Protein AF-X0V6B5-F1 (afdb_monomer)

Structure (mmCIF, N/CA/C/O backbone):
data_AF-X0V6B5-F1
#
_entry.id   AF-X0V6B5-F1
#
loop_
_atom_site.group_PDB
_atom_site.id
_atom_site.type_symbol
_atom_site.label_atom_id
_atom_site.label_alt_id
_atom_site.label_comp_id
_atom_site.label_asym_id
_atom_site.label_entity_id
_atom_site.label_seq_id
_atom_site.pdbx_PDB_ins_code
_atom_site.Cartn_x
_atom_site.Cartn_y
_atom_site.Cartn_z
_atom_site.occupancy
_atom_site.B_iso_or_equiv
_atom_site.auth_seq_id
_atom_site.auth_comp_id
_atom_site.auth_asym_id
_atom_site.auth_atom_id
_atom_site.pdbx_PDB_model_num
ATOM 1 N N . THR A 1 1 ? -3.829 15.634 4.286 1.00 77.94 1 THR A N 1
ATOM 2 C CA . THR A 1 1 ? -4.685 14.450 4.492 1.00 77.94 1 THR A CA 1
ATOM 3 C C . THR A 1 1 ? -4.878 13.786 3.155 1.00 77.94 1 THR A C 1
ATOM 5 O O . THR A 1 1 ? -5.209 14.503 2.221 1.00 77.94 1 THR A O 1
ATOM 8 N N . ASP A 1 2 ? -4.625 12.481 3.053 1.00 87.56 2 ASP A N 1
ATOM 9 C CA . ASP A 1 2 ? -4.976 11.693 1.858 1.00 87.56 2 ASP A CA 1
ATOM 10 C C . ASP A 1 2 ? -6.386 11.115 2.014 1.00 87.56 2 ASP A C 1
ATOM 12 O O . ASP A 1 2 ? -6.808 10.827 3.140 1.00 87.56 2 ASP A O 1
ATOM 16 N N . TYR A 1 3 ? -7.103 10.954 0.904 1.00 90.62 3 TYR A N 1
ATOM 17 C CA . TYR A 1 3 ? -8.475 10.449 0.887 1.00 90.62 3 TYR A CA 1
ATOM 18 C C . TYR A 1 3 ? -8.529 9.107 0.167 1.00 90.62 3 TYR A C 1
ATOM 20 O O . TYR A 1 3 ? -8.098 8.986 -0.978 1.00 90.62 3 TYR A O 1
ATOM 28 N N . LYS A 1 4 ? -9.112 8.097 0.816 1.00 89.88 4 LYS A N 1
ATOM 29 C CA . LYS A 1 4 ? -9.330 6.778 0.217 1.00 89.88 4 LYS A CA 1
ATOM 30 C C . LYS A 1 4 ? -10.757 6.302 0.418 1.00 89.88 4 LYS A C 1
ATOM 32 O O . LYS A 1 4 ? -11.405 6.614 1.412 1.00 89.88 4 LYS A O 1
ATOM 37 N N . THR A 1 5 ? -11.228 5.500 -0.529 1.00 90.62 5 THR A N 1
ATOM 38 C CA . THR A 1 5 ? -12.498 4.780 -0.408 1.00 90.62 5 THR A CA 1
ATOM 39 C C . THR A 1 5 ? -12.197 3.296 -0.319 1.00 90.62 5 THR A C 1
ATOM 41 O O . THR A 1 5 ? -11.652 2.728 -1.263 1.00 90.62 5 THR A O 1
ATOM 44 N N . TRP A 1 6 ? -12.531 2.665 0.806 1.00 91.12 6 TRP A N 1
ATOM 45 C CA . TRP A 1 6 ? -12.238 1.253 1.059 1.00 91.12 6 TRP A CA 1
ATOM 46 C C . TRP A 1 6 ? -13.504 0.452 1.349 1.00 91.12 6 TRP A C 1
ATOM 48 O O . TRP A 1 6 ? -14.481 0.956 1.900 1.00 91.12 6 TRP A O 1
ATOM 58 N N . GLY A 1 7 ? -13.480 -0.830 0.987 1.00 86.62 7 GLY A N 1
ATOM 59 C CA . GLY A 1 7 ? -14.492 -1.783 1.435 1.00 86.62 7 GLY A CA 1
ATOM 60 C C . GLY A 1 7 ? -14.322 -2.127 2.916 1.00 86.62 7 GLY A C 1
ATOM 61 O O . GLY A 1 7 ? -13.229 -2.006 3.477 1.00 86.62 7 GLY A O 1
ATOM 62 N N . SER A 1 8 ? -15.393 -2.630 3.534 1.00 85.81 8 SER A N 1
ATOM 63 C CA . SER A 1 8 ? -15.380 -3.037 4.952 1.00 85.81 8 SER A CA 1
ATOM 64 C C . SER A 1 8 ? -14.265 -4.044 5.280 1.00 85.81 8 SER A C 1
ATOM 66 O O . SER A 1 8 ? -13.654 -3.955 6.337 1.00 85.81 8 SER A O 1
ATOM 68 N N . TYR A 1 9 ? -13.927 -4.950 4.355 1.00 86.44 9 TYR A N 1
ATOM 69 C CA . TYR A 1 9 ? -12.831 -5.913 4.525 1.00 86.44 9 TYR A CA 1
ATOM 70 C C . TYR A 1 9 ? -11.450 -5.252 4.698 1.00 86.44 9 TYR A C 1
ATOM 72 O O . TYR A 1 9 ? -10.717 -5.594 5.625 1.00 86.44 9 TYR A O 1
ATOM 80 N N . ARG A 1 10 ? -11.096 -4.274 3.849 1.00 88.75 10 ARG A N 1
ATOM 81 C CA . ARG A 1 10 ? -9.813 -3.558 3.973 1.00 88.75 10 ARG A CA 1
ATOM 82 C C . ARG A 1 10 ? -9.783 -2.711 5.244 1.00 88.75 10 ARG A C 1
ATOM 84 O O . ARG A 1 10 ? -8.750 -2.659 5.897 1.00 88.75 10 ARG A O 1
ATOM 91 N N . MET A 1 11 ? -10.917 -2.120 5.629 1.00 89.94 11 MET A N 1
ATOM 92 C CA . MET A 1 11 ? -11.036 -1.362 6.881 1.00 89.94 11 MET A CA 1
ATOM 93 C C . MET A 1 11 ? -10.762 -2.201 8.126 1.00 89.94 11 MET A C 1
ATOM 95 O O . MET A 1 11 ? -10.048 -1.743 9.012 1.00 89.94 11 MET A O 1
ATOM 99 N N . VAL A 1 12 ? -11.299 -3.421 8.186 1.00 89.12 12 VAL A N 1
ATOM 100 C CA . VAL A 1 12 ? -11.045 -4.361 9.289 1.00 89.12 12 VAL A CA 1
ATOM 101 C C . VAL A 1 12 ? -9.553 -4.613 9.450 1.00 89.12 12 VAL A C 1
ATOM 103 O O . VAL A 1 12 ? -9.032 -4.468 10.549 1.00 89.12 12 VAL A O 1
ATOM 106 N N . ARG A 1 13 ? -8.851 -4.907 8.350 1.00 90.38 13 ARG A N 1
ATOM 107 C CA . ARG A 1 13 ? -7.398 -5.130 8.371 1.00 90.38 13 ARG A CA 1
ATOM 108 C C . ARG A 1 13 ? -6.622 -3.867 8.742 1.00 90.38 13 ARG A C 1
ATOM 110 O O . ARG A 1 13 ? -5.715 -3.921 9.559 1.00 90.38 13 ARG A O 1
ATOM 117 N N . ALA A 1 14 ? -7.010 -2.719 8.195 1.00 90.25 14 ALA A N 1
ATOM 118 C CA . ALA A 1 14 ? -6.374 -1.436 8.483 1.00 90.25 14 ALA A CA 1
ATOM 119 C C . ALA A 1 14 ? -6.501 -1.004 9.952 1.00 90.25 14 ALA A C 1
ATOM 121 O O . ALA A 1 14 ? -5.648 -0.280 10.455 1.00 90.25 14 ALA A O 1
ATOM 122 N N . LEU A 1 15 ? -7.565 -1.429 10.635 1.00 90.06 15 LEU A N 1
ATOM 123 C CA . LEU A 1 15 ? -7.800 -1.136 12.049 1.00 90.06 15 LEU A CA 1
ATOM 124 C C . LEU A 1 15 ? -7.442 -2.302 12.978 1.00 90.06 15 LEU A C 1
ATOM 126 O O . LEU A 1 15 ? -7.593 -2.157 14.186 1.00 90.06 15 LEU A O 1
ATOM 130 N N . GLY A 1 16 ? -7.002 -3.441 12.436 1.00 89.75 16 GLY A N 1
ATOM 131 C CA . GLY A 1 16 ? -6.726 -4.650 13.211 1.00 89.75 16 GLY A CA 1
ATOM 132 C C . GLY A 1 16 ? -7.958 -5.208 13.929 1.00 89.75 16 GLY A C 1
ATOM 133 O O . GLY A 1 16 ? -7.845 -5.738 15.028 1.00 89.75 16 GLY A O 1
ATOM 134 N N . ILE A 1 17 ? -9.156 -5.039 13.364 1.00 89.25 17 ILE A N 1
ATOM 135 C CA . ILE A 1 17 ? -10.386 -5.545 13.978 1.00 89.25 17 ILE A CA 1
ATOM 136 C C . ILE A 1 17 ? -10.405 -7.068 13.835 1.00 89.25 17 ILE A C 1
ATOM 138 O O . ILE A 1 17 ? -10.392 -7.606 12.729 1.00 89.25 17 ILE A O 1
ATOM 142 N N . VAL A 1 18 ? -10.478 -7.773 14.957 1.00 88.69 18 VAL A N 1
ATOM 143 C CA . VAL A 1 18 ? -10.607 -9.230 14.999 1.00 88.69 18 VAL A CA 1
ATOM 144 C C . VAL A 1 18 ? -11.845 -9.619 15.788 1.00 88.69 18 VAL A C 1
ATOM 146 O O . VAL A 1 18 ? -12.290 -8.911 16.693 1.00 88.69 18 VAL A O 1
ATOM 149 N N . LYS A 1 19 ? -12.434 -10.750 15.406 1.00 86.88 19 LYS A N 1
ATOM 150 C CA . LYS A 1 19 ? -13.579 -11.324 16.103 1.00 86.88 19 LYS A CA 1
ATOM 151 C C . LYS A 1 19 ? -13.065 -12.181 17.258 1.00 86.88 19 LYS A C 1
ATOM 153 O O . LYS A 1 19 ? -12.342 -13.143 17.011 1.00 86.88 19 LYS A O 1
ATOM 158 N N . ASP A 1 20 ? -13.450 -11.833 18.476 1.00 84.94 20 ASP A N 1
ATOM 159 C CA . ASP A 1 20 ? -13.133 -12.574 19.691 1.00 84.94 20 ASP A CA 1
ATOM 160 C C . ASP A 1 20 ? -14.352 -13.389 20.146 1.00 84.94 20 ASP A C 1
ATOM 162 O O . ASP A 1 20 ? -15.484 -12.908 20.128 1.00 84.94 20 ASP A O 1
ATOM 166 N N . GLY A 1 21 ? -14.139 -14.653 20.507 1.00 80.12 21 GLY A N 1
ATOM 167 C CA . GLY A 1 21 ? -15.205 -15.599 20.854 1.00 80.12 21 GLY A CA 1
ATOM 168 C C . GLY A 1 21 ? -15.866 -16.336 19.674 1.00 80.12 21 GLY A C 1
ATOM 169 O O . GLY A 1 21 ? -15.517 -16.187 18.500 1.00 80.12 21 GLY A O 1
ATOM 170 N N . LYS A 1 22 ? -16.839 -17.204 19.994 1.00 72.69 22 LYS A N 1
ATOM 171 C CA . LYS A 1 22 ? -17.559 -18.069 19.037 1.00 72.69 22 LYS A CA 1
ATOM 172 C C . LYS A 1 22 ? -19.067 -17.822 19.100 1.00 72.69 22 LYS A C 1
ATOM 174 O O . LYS A 1 22 ? -19.619 -17.551 20.157 1.00 72.69 22 LYS A O 1
ATOM 179 N N . GLY A 1 23 ? -19.752 -17.983 17.967 1.00 71.88 23 GLY A N 1
ATOM 180 C CA . GLY A 1 23 ? -21.215 -17.898 17.910 1.00 71.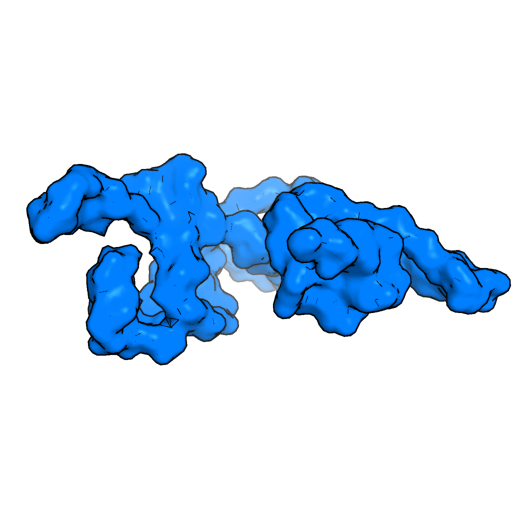88 23 GLY A CA 1
ATOM 181 C C . GLY A 1 23 ? -21.757 -16.465 17.951 1.00 71.88 23 GLY A C 1
ATOM 182 O O . GLY A 1 23 ? -21.175 -15.562 17.344 1.00 71.88 23 GLY A O 1
ATOM 183 N N . LYS A 1 24 ? -22.918 -16.293 18.597 1.00 70.12 24 LYS A N 1
ATOM 184 C CA . LYS A 1 24 ? -23.656 -15.019 18.676 1.00 70.12 24 LYS A CA 1
ATOM 185 C C . LYS A 1 24 ? -23.070 -14.036 19.696 1.00 70.12 24 LYS A C 1
ATOM 187 O O . LYS A 1 24 ? -23.293 -12.843 19.538 1.00 70.12 24 LYS A O 1
ATOM 192 N N . ASP A 1 25 ? -22.287 -14.525 20.654 1.00 74.75 25 ASP A N 1
ATOM 193 C CA . ASP A 1 25 ? -21.711 -13.721 21.746 1.00 74.75 25 ASP A CA 1
ATOM 194 C C . ASP A 1 25 ? -20.326 -13.154 21.410 1.00 74.75 25 ASP A C 1
ATOM 196 O O . ASP A 1 25 ? -19.657 -12.562 22.252 1.00 74.75 25 ASP A O 1
ATOM 200 N N . ALA A 1 26 ? -19.867 -13.363 20.178 1.00 80.19 26 ALA A N 1
ATOM 201 C CA . ALA A 1 26 ? -18.563 -12.903 19.750 1.00 80.19 26 ALA A CA 1
ATOM 202 C C . ALA A 1 26 ? -18.511 -11.373 19.639 1.00 80.19 26 ALA A C 1
ATOM 204 O O . ALA A 1 26 ? -19.383 -10.750 19.026 1.00 80.19 26 ALA A O 1
ATOM 205 N N . THR A 1 27 ? -17.455 -10.786 20.188 1.00 83.44 27 THR A N 1
ATOM 206 C CA . THR A 1 27 ? -17.204 -9.344 20.195 1.00 83.44 27 THR A CA 1
ATOM 207 C C . THR A 1 27 ? -16.134 -8.981 19.168 1.00 83.44 27 THR A C 1
ATOM 209 O O . THR A 1 27 ? -15.438 -9.841 18.626 1.00 83.44 27 THR A O 1
ATOM 212 N N . PHE A 1 28 ? -16.024 -7.693 18.846 1.00 85.62 28 PHE A N 1
ATOM 213 C CA . PHE A 1 28 ? -14.960 -7.179 17.988 1.00 85.62 28 PHE A CA 1
ATOM 214 C C . PHE A 1 28 ? -13.950 -6.436 18.851 1.00 85.62 28 PHE A C 1
ATOM 216 O O . PHE A 1 28 ? -14.305 -5.468 19.523 1.00 85.62 28 PHE A O 1
ATOM 223 N N . ILE A 1 29 ? -12.701 -6.888 18.818 1.00 86.94 29 ILE A N 1
ATOM 224 C CA . ILE A 1 29 ? -11.583 -6.256 19.518 1.00 86.94 29 ILE A CA 1
ATOM 225 C C . ILE A 1 29 ? -10.559 -5.756 18.501 1.00 86.94 29 ILE A C 1
ATOM 227 O O . ILE A 1 29 ? -10.512 -6.228 17.365 1.00 86.94 29 ILE A O 1
ATOM 231 N N . ILE A 1 30 ? -9.736 -4.793 18.906 1.00 87.25 30 ILE A N 1
ATOM 232 C CA . ILE A 1 30 ? -8.611 -4.319 18.099 1.00 87.25 30 ILE A CA 1
ATOM 233 C C . ILE A 1 30 ? -7.368 -5.096 18.523 1.00 87.25 30 ILE A C 1
ATOM 235 O O . ILE A 1 30 ? -6.950 -5.007 19.675 1.00 87.25 30 ILE A O 1
ATOM 239 N N . ASN A 1 31 ? -6.776 -5.833 17.588 1.00 88.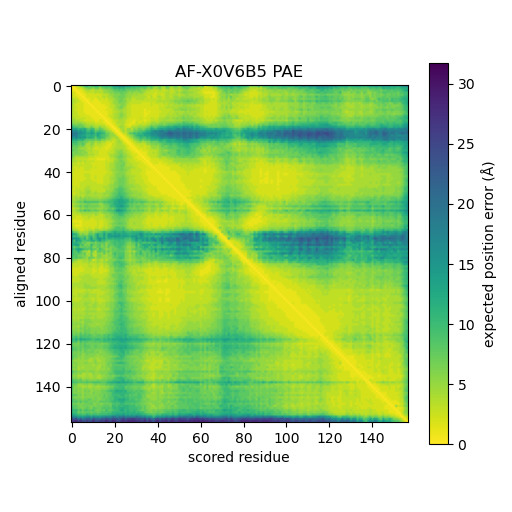69 31 ASN A N 1
ATOM 240 C CA . ASN A 1 31 ? -5.481 -6.473 17.738 1.00 88.69 31 ASN A CA 1
ATOM 241 C C . ASN A 1 31 ? -4.413 -5.668 16.966 1.00 88.69 31 ASN A C 1
ATOM 243 O O . ASN A 1 31 ? -4.400 -5.718 15.728 1.00 88.69 31 ASN A O 1
ATOM 247 N N . PRO A 1 32 ? -3.503 -4.960 17.668 1.00 86.81 32 PRO A N 1
ATOM 248 C CA . PRO A 1 32 ? -2.432 -4.180 17.049 1.00 86.81 32 PRO A CA 1
ATOM 249 C C . PRO A 1 32 ? -1.542 -4.974 16.087 1.00 86.81 32 PRO A C 1
ATOM 251 O O . PRO A 1 32 ? -1.123 -4.427 15.070 1.00 86.81 32 PRO A O 1
ATOM 254 N N . ASP A 1 33 ? -1.317 -6.263 16.352 1.00 87.62 33 ASP A N 1
ATOM 255 C CA . ASP A 1 33 ? -0.437 -7.121 15.546 1.00 87.62 33 ASP A CA 1
ATOM 256 C C . ASP A 1 33 ? -1.039 -7.463 14.176 1.00 87.62 33 ASP A C 1
ATOM 258 O O . ASP A 1 33 ? -0.351 -7.932 13.272 1.00 87.62 33 ASP A O 1
ATOM 262 N N . THR A 1 34 ? -2.340 -7.220 14.0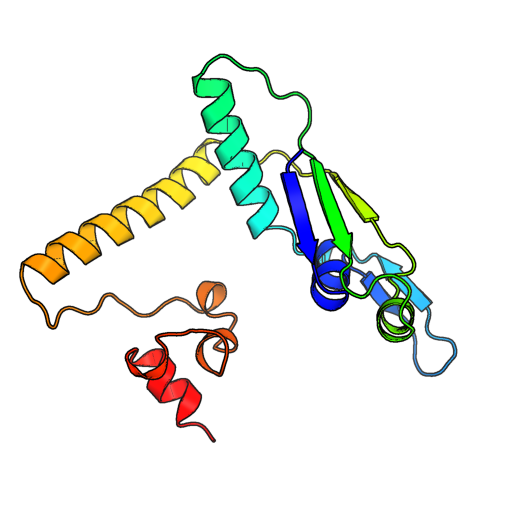06 1.00 87.88 34 THR A N 1
ATOM 263 C CA . THR A 1 34 ? -3.066 -7.472 12.754 1.00 87.88 34 THR A CA 1
ATOM 264 C C . THR A 1 34 ? -3.303 -6.209 11.929 1.00 87.88 34 THR A C 1
ATOM 266 O O . THR A 1 34 ? -3.910 -6.287 10.858 1.00 87.88 34 THR A O 1
ATOM 269 N N . ILE A 1 35 ? -2.838 -5.050 12.413 1.00 90.69 35 ILE A N 1
ATOM 270 C CA . ILE A 1 35 ? -2.966 -3.773 11.709 1.00 90.69 35 ILE A CA 1
ATOM 271 C C . ILE A 1 35 ? -2.136 -3.815 10.426 1.00 90.69 35 ILE A C 1
ATOM 273 O O . ILE A 1 35 ? -0.911 -3.894 10.448 1.00 90.69 35 ILE A O 1
ATOM 277 N N . ASP A 1 36 ? -2.817 -3.683 9.293 1.00 90.81 36 ASP A N 1
ATOM 278 C CA . ASP A 1 36 ? -2.200 -3.621 7.973 1.00 90.81 36 ASP A CA 1
ATOM 279 C C . ASP A 1 36 ? -2.469 -2.264 7.311 1.00 90.81 36 ASP A C 1
ATOM 281 O O . ASP A 1 36 ? -3.483 -2.054 6.631 1.00 90.81 36 ASP A O 1
ATOM 285 N N . LEU A 1 37 ? -1.519 -1.349 7.510 1.00 92.69 37 LEU A N 1
ATOM 286 C CA . LEU A 1 37 ? -1.483 -0.014 6.908 1.00 92.69 37 LEU A CA 1
ATOM 287 C C . LEU A 1 37 ? -0.259 0.207 6.009 1.00 92.69 37 LEU A C 1
ATOM 289 O O . LEU A 1 37 ? -0.108 1.305 5.476 1.00 92.69 37 LEU A O 1
ATOM 293 N N . ARG A 1 38 ? 0.592 -0.810 5.808 1.00 91.19 38 ARG A N 1
ATOM 294 C CA . ARG A 1 38 ? 1.940 -0.680 5.220 1.00 91.19 38 ARG A CA 1
ATOM 295 C C . ARG A 1 38 ? 1.961 0.115 3.915 1.00 91.19 38 ARG A C 1
ATOM 297 O O . ARG A 1 38 ? 2.744 1.048 3.781 1.00 91.19 38 ARG A O 1
ATOM 304 N N . GLU A 1 39 ? 1.076 -0.202 2.974 1.00 90.62 39 GLU A N 1
ATOM 305 C CA . GLU A 1 39 ? 0.996 0.501 1.683 1.00 90.62 39 GLU A CA 1
ATOM 306 C C . GLU A 1 39 ? 0.671 1.992 1.849 1.00 90.62 39 GLU A C 1
ATOM 308 O O . GLU A 1 39 ? 1.269 2.849 1.200 1.00 90.62 39 GLU A O 1
ATOM 313 N N . SER A 1 40 ? -0.268 2.313 2.744 1.00 93.62 40 SER A N 1
ATOM 314 C CA . SER A 1 40 ? -0.660 3.699 3.019 1.00 93.62 40 SER A CA 1
ATOM 315 C C . SER A 1 40 ? 0.417 4.441 3.806 1.00 93.62 40 SER A C 1
ATOM 317 O O . SER A 1 40 ? 0.643 5.621 3.550 1.00 93.62 40 SER A O 1
ATOM 319 N N . GLU A 1 41 ? 1.107 3.756 4.723 1.00 95.06 41 GLU A N 1
ATOM 320 C CA . GLU A 1 41 ? 2.265 4.293 5.438 1.00 95.06 41 GLU A CA 1
ATOM 321 C C . GLU A 1 41 ? 3.389 4.647 4.460 1.00 95.06 41 GLU A C 1
ATOM 323 O O . GLU A 1 41 ? 3.849 5.787 4.465 1.00 95.06 41 GLU A O 1
ATOM 328 N N . LEU A 1 42 ? 3.787 3.721 3.583 1.00 95.00 42 LEU A N 1
ATOM 329 C CA . LEU A 1 42 ? 4.816 3.954 2.566 1.00 95.00 42 LEU A CA 1
ATOM 330 C C . LEU A 1 42 ? 4.447 5.126 1.650 1.00 95.00 42 LEU A C 1
ATOM 332 O O . LEU A 1 42 ? 5.252 6.038 1.465 1.00 95.00 42 LEU A O 1
ATOM 336 N N . GLN A 1 43 ? 3.221 5.137 1.118 1.00 94.50 43 GLN A N 1
ATOM 337 C CA . GLN A 1 43 ? 2.770 6.182 0.201 1.00 94.50 43 GLN A CA 1
ATOM 338 C C . GLN A 1 43 ? 2.779 7.572 0.851 1.00 94.50 43 GLN A C 1
ATOM 340 O O . GLN A 1 43 ? 3.355 8.506 0.294 1.00 94.50 43 GLN A O 1
ATOM 345 N N . LEU A 1 44 ? 2.163 7.721 2.028 1.00 95.31 44 LEU A N 1
ATOM 346 C CA . LEU A 1 44 ? 2.082 9.017 2.705 1.00 95.31 44 LEU A CA 1
ATOM 347 C C . LEU A 1 44 ? 3.454 9.520 3.153 1.00 95.31 44 LEU A C 1
ATOM 349 O O . LEU A 1 44 ? 3.726 10.710 3.014 1.00 95.31 44 LEU A O 1
ATOM 353 N N . ASN A 1 45 ? 4.335 8.630 3.619 1.00 96.12 45 ASN A N 1
ATOM 354 C CA . ASN A 1 45 ? 5.698 9.022 3.968 1.00 96.12 45 ASN A CA 1
ATOM 355 C C . ASN A 1 45 ? 6.494 9.479 2.740 1.00 96.12 45 ASN A C 1
ATOM 357 O O . ASN A 1 45 ? 7.209 10.474 2.822 1.00 96.12 45 ASN A O 1
ATOM 361 N N . ASN A 1 46 ? 6.332 8.824 1.586 1.00 95.38 46 ASN A N 1
ATOM 362 C CA . ASN A 1 46 ? 6.971 9.276 0.350 1.00 95.38 46 ASN A CA 1
ATOM 363 C C . ASN A 1 46 ? 6.481 10.673 -0.063 1.00 95.38 46 ASN A C 1
ATOM 365 O O . ASN A 1 46 ? 7.278 11.537 -0.423 1.00 95.38 46 ASN A O 1
ATOM 369 N N . TYR A 1 47 ? 5.177 10.935 0.065 1.00 94.25 47 TYR A N 1
ATOM 370 C CA . TYR A 1 47 ? 4.618 12.265 -0.187 1.00 94.25 47 TYR A CA 1
ATOM 371 C C . TYR A 1 47 ? 5.169 13.310 0.781 1.00 94.25 47 TYR A C 1
ATOM 373 O O . TYR A 1 47 ? 5.510 14.411 0.356 1.00 94.25 47 TYR A O 1
ATOM 381 N N . THR A 1 48 ? 5.321 12.969 2.060 1.00 93.88 48 THR A N 1
ATOM 382 C CA . THR A 1 48 ? 5.953 13.854 3.043 1.00 93.88 48 THR A CA 1
ATOM 383 C C . THR A 1 48 ? 7.391 14.189 2.672 1.00 93.88 48 THR A C 1
ATOM 385 O O . THR A 1 48 ? 7.744 15.362 2.698 1.00 93.88 48 THR A O 1
ATOM 388 N N . ILE A 1 49 ? 8.197 13.206 2.264 1.00 94.31 49 ILE A N 1
ATOM 389 C CA . ILE A 1 49 ? 9.581 13.439 1.826 1.00 94.31 49 ILE A CA 1
ATOM 390 C C . ILE A 1 49 ? 9.623 14.392 0.627 1.00 94.31 49 ILE A C 1
ATOM 392 O O . ILE A 1 49 ? 10.452 15.300 0.599 1.00 94.31 49 ILE A O 1
ATOM 396 N N . MET A 1 50 ? 8.726 14.213 -0.347 1.00 93.50 50 MET A N 1
ATOM 397 C CA . MET A 1 50 ? 8.643 15.107 -1.504 1.00 93.50 50 MET A CA 1
ATOM 398 C C . MET A 1 50 ? 8.247 16.530 -1.094 1.00 93.50 50 MET A C 1
ATOM 400 O O . MET A 1 50 ? 8.907 17.480 -1.498 1.00 93.50 50 MET A O 1
ATOM 404 N N . LEU A 1 51 ? 7.218 16.688 -0.256 1.00 94.12 51 LEU A N 1
ATOM 405 C CA . LEU A 1 51 ? 6.760 17.995 0.232 1.00 94.12 51 LEU A CA 1
ATOM 406 C C . LEU A 1 51 ? 7.843 18.728 1.035 1.00 94.12 51 LEU A C 1
ATOM 408 O O . LEU A 1 51 ? 8.066 19.919 0.821 1.00 94.12 51 LEU A O 1
ATOM 412 N N . GLU A 1 52 ? 8.553 18.015 1.907 1.00 93.69 52 GLU A N 1
ATOM 413 C CA . GLU A 1 52 ? 9.674 18.573 2.667 1.00 93.69 52 GLU A CA 1
ATOM 414 C C . GLU A 1 52 ? 10.843 18.963 1.756 1.00 93.69 52 GLU A C 1
ATOM 416 O O . GLU A 1 52 ? 11.488 19.981 2.000 1.00 93.69 52 GLU A O 1
ATOM 421 N N . GLY A 1 53 ? 11.065 18.230 0.659 1.00 92.88 53 GLY A N 1
ATOM 422 C CA . GLY A 1 53 ? 12.010 18.610 -0.394 1.00 92.88 53 GLY A CA 1
ATOM 423 C C . GLY A 1 53 ? 11.672 19.939 -1.083 1.00 92.88 53 GLY A C 1
ATOM 424 O O . GLY A 1 53 ? 12.577 20.644 -1.521 1.00 92.88 53 GLY A O 1
ATOM 425 N N . TYR A 1 54 ? 10.393 20.323 -1.115 1.00 94.81 54 TYR A N 1
ATOM 426 C CA . TYR A 1 54 ? 9.928 21.632 -1.590 1.00 94.81 54 TYR A CA 1
ATOM 427 C C . TYR A 1 54 ? 9.896 22.712 -0.492 1.00 94.81 54 TYR A C 1
ATOM 429 O O . TYR A 1 54 ? 9.425 23.821 -0.737 1.00 94.81 54 TYR A O 1
ATOM 437 N N . GLY A 1 55 ? 10.383 22.415 0.718 1.00 93.56 55 GLY A N 1
ATOM 438 C CA . GLY A 1 55 ? 10.415 23.356 1.842 1.00 93.56 55 GLY A CA 1
ATOM 439 C C . GLY A 1 55 ? 9.118 23.429 2.657 1.00 93.56 55 GLY A C 1
ATOM 440 O O . GLY A 1 55 ? 8.976 24.323 3.490 1.00 93.56 55 GLY A O 1
ATOM 441 N N . LEU A 1 56 ? 8.172 22.506 2.453 1.00 93.06 56 LEU A N 1
ATOM 442 C CA . LEU A 1 56 ? 6.933 22.433 3.232 1.00 93.06 56 LEU A CA 1
ATOM 443 C C . LEU A 1 56 ? 7.107 21.488 4.425 1.00 93.06 56 LEU A C 1
ATOM 445 O O . LEU A 1 56 ? 7.418 20.314 4.251 1.00 93.06 56 LEU A O 1
ATOM 449 N N . SER A 1 57 ? 6.858 21.965 5.645 1.00 89.94 57 SER A N 1
ATOM 450 C CA . SER A 1 57 ? 6.930 21.123 6.843 1.00 89.94 57 SER A CA 1
ATOM 451 C C . SER A 1 57 ? 5.632 20.340 7.063 1.00 89.94 57 SER A C 1
ATOM 453 O O . SER A 1 57 ? 4.528 20.887 7.022 1.00 89.94 57 SER A O 1
ATOM 455 N N . VAL A 1 58 ? 5.751 19.036 7.330 1.00 89.56 58 VAL A N 1
ATOM 456 C CA . VAL A 1 58 ? 4.600 18.164 7.604 1.00 89.56 58 VAL A CA 1
ATOM 457 C C . VAL A 1 58 ? 4.616 17.725 9.066 1.00 89.56 58 VAL A C 1
ATOM 459 O O . VAL A 1 58 ? 5.405 16.875 9.470 1.00 89.56 58 VAL A O 1
ATOM 462 N N . GLY A 1 59 ? 3.708 18.292 9.866 1.00 87.50 59 GLY A N 1
ATOM 463 C CA . GLY A 1 59 ? 3.607 17.987 11.299 1.00 87.50 59 GLY A CA 1
ATOM 464 C C . GLY A 1 59 ? 2.836 16.704 11.631 1.00 87.50 59 GLY A C 1
ATOM 465 O O . GLY A 1 59 ? 3.146 16.033 12.611 1.00 87.50 59 GLY A O 1
ATOM 466 N N . LYS A 1 60 ? 1.826 16.341 10.829 1.00 89.44 60 LYS A N 1
ATOM 467 C CA . LYS A 1 60 ? 1.011 15.137 11.054 1.00 89.44 60 LYS A CA 1
ATOM 468 C C . LYS A 1 60 ? 0.504 14.552 9.741 1.00 89.44 60 LYS A C 1
ATOM 470 O O . LYS A 1 60 ? -0.066 15.264 8.916 1.00 89.44 60 LYS A O 1
ATOM 475 N N . MET A 1 61 ? 0.637 13.237 9.600 1.00 93.38 61 MET A N 1
ATOM 476 C CA . MET A 1 61 ? 0.034 12.469 8.514 1.00 93.38 61 MET A CA 1
ATOM 477 C C . MET A 1 61 ? -1.231 11.770 9.000 1.00 93.38 61 MET A C 1
ATOM 479 O O . MET A 1 61 ? -1.279 11.191 10.087 1.00 93.38 61 MET A O 1
ATOM 483 N N . GLN A 1 62 ? -2.269 11.834 8.178 1.00 94.00 62 GLN A N 1
ATOM 484 C CA . GLN A 1 62 ? -3.531 11.159 8.433 1.00 94.00 62 GLN A CA 1
ATOM 485 C C . GLN A 1 62 ? -4.173 10.742 7.117 1.00 94.00 62 GLN A C 1
ATOM 487 O O . GLN A 1 62 ? -4.109 11.469 6.117 1.00 94.00 62 GLN A O 1
ATOM 492 N N . LEU A 1 63 ? -4.803 9.578 7.164 1.00 93.50 63 LEU A N 1
ATOM 493 C CA . LEU A 1 63 ? -5.571 8.998 6.086 1.00 93.50 63 LEU A CA 1
ATOM 494 C C . LEU A 1 63 ? -7.056 9.107 6.427 1.00 93.50 63 LEU A C 1
ATOM 496 O O . LEU A 1 63 ? -7.500 8.570 7.440 1.00 93.50 63 LEU A O 1
ATOM 500 N N . GLN A 1 64 ? -7.826 9.796 5.591 1.00 93.69 64 GLN A N 1
ATOM 501 C CA . GLN A 1 64 ? -9.279 9.781 5.678 1.00 93.69 64 GLN A CA 1
ATOM 502 C C . GLN A 1 64 ? -9.814 8.659 4.805 1.00 93.69 64 GLN A C 1
ATOM 504 O O . GLN A 1 64 ? -9.647 8.683 3.586 1.00 93.69 64 GLN A O 1
ATOM 509 N N . VAL A 1 65 ? -10.490 7.697 5.424 1.00 92.06 65 VAL A N 1
ATOM 510 C CA . VAL A 1 65 ? -11.098 6.584 4.709 1.00 92.06 65 VAL A CA 1
ATOM 511 C C . VAL A 1 65 ? -12.609 6.665 4.784 1.00 92.06 65 VAL A C 1
ATOM 513 O O . VAL A 1 65 ? -13.183 6.673 5.872 1.00 92.06 65 VAL A O 1
ATOM 516 N N . THR A 1 66 ? -13.244 6.678 3.618 1.00 91.25 66 THR A N 1
ATOM 517 C CA . THR A 1 66 ? -14.685 6.483 3.462 1.00 91.25 66 THR A CA 1
ATOM 518 C C . THR A 1 66 ? -14.958 5.001 3.222 1.00 91.25 66 THR A C 1
ATOM 520 O O . THR A 1 66 ? -14.370 4.384 2.330 1.00 91.25 66 THR A O 1
ATOM 523 N N . VAL A 1 67 ? -15.846 4.410 4.018 1.00 88.12 67 VAL A N 1
ATOM 524 C CA . VAL A 1 67 ? -16.233 3.003 3.896 1.00 88.12 67 VAL A CA 1
ATOM 525 C C . VAL A 1 67 ? -17.341 2.892 2.859 1.00 88.12 67 VAL A C 1
ATOM 527 O O . VAL A 1 67 ? -18.455 3.351 3.096 1.00 88.12 67 VAL A O 1
ATOM 530 N N . ARG A 1 68 ? -17.054 2.266 1.713 1.00 84.50 68 ARG A N 1
ATOM 531 C CA . ARG A 1 68 ? -18.016 2.136 0.601 1.00 84.50 68 ARG A CA 1
ATOM 532 C C . ARG A 1 68 ? -19.30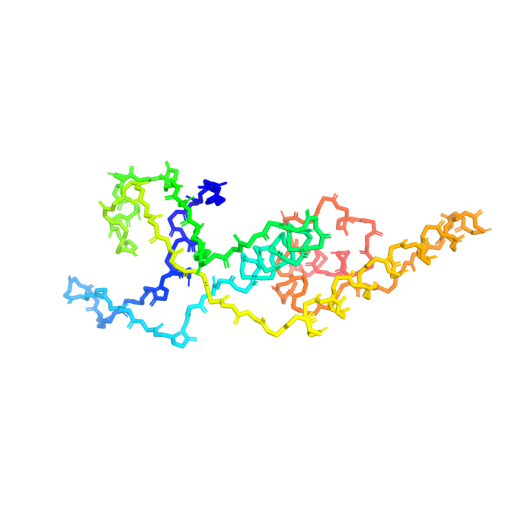6 1.430 1.022 1.00 84.50 68 ARG A C 1
ATOM 534 O O . ARG A 1 68 ? -20.389 1.831 0.620 1.00 84.50 68 ARG A O 1
ATOM 541 N N . ASP A 1 69 ? -19.168 0.401 1.852 1.00 81.44 69 ASP A N 1
ATOM 542 C CA . ASP A 1 69 ? -20.284 -0.406 2.355 1.00 81.44 69 ASP A CA 1
ATOM 543 C C . ASP A 1 69 ? -20.757 0.085 3.742 1.00 81.44 69 ASP A C 1
ATOM 545 O O . ASP A 1 69 ? -21.405 -0.658 4.483 1.00 81.44 69 ASP A O 1
ATOM 549 N N . GLY A 1 70 ? -20.367 1.306 4.133 1.00 68.94 70 GLY A N 1
ATOM 550 C CA . GLY A 1 70 ? -20.675 1.901 5.431 1.00 68.94 70 GLY A CA 1
ATOM 551 C C . GLY A 1 70 ? -22.180 1.923 5.691 1.00 68.94 70 GLY A C 1
ATOM 552 O O . GLY A 1 70 ? -22.972 2.305 4.833 1.00 68.94 70 GLY A O 1
ATOM 553 N N . GLY A 1 71 ? -22.587 1.446 6.868 1.00 61.78 71 GLY A N 1
ATOM 554 C CA . GLY A 1 71 ? -23.995 1.371 7.260 1.00 61.78 71 GLY A CA 1
ATOM 555 C C . GLY A 1 71 ? -24.755 0.128 6.778 1.00 61.78 71 GLY A C 1
ATOM 556 O O . GLY A 1 71 ? -25.838 -0.134 7.302 1.00 61.78 71 GLY A O 1
ATOM 557 N N . LEU A 1 72 ? -24.198 -0.689 5.873 1.00 72.69 72 LEU A N 1
ATOM 558 C CA . LEU A 1 72 ? -24.798 -1.974 5.494 1.00 72.69 72 LEU A CA 1
ATOM 559 C C . LEU A 1 72 ? -24.595 -3.033 6.589 1.00 72.69 72 LEU A C 1
ATOM 561 O O . LEU A 1 72 ? -23.594 -3.030 7.312 1.00 72.69 72 LEU A O 1
ATOM 565 N N . GLN A 1 73 ? -25.514 -4.005 6.676 1.00 64.38 73 GLN A N 1
ATOM 566 C CA . GLN A 1 73 ? -25.425 -5.123 7.631 1.00 64.38 73 GLN A CA 1
ATOM 567 C C . GLN A 1 73 ? -24.081 -5.866 7.524 1.00 64.38 73 GLN A C 1
ATOM 569 O O . GLN A 1 73 ? -23.511 -6.272 8.533 1.00 64.38 73 GLN A O 1
ATOM 574 N N . ILE A 1 74 ? -23.532 -5.954 6.310 1.00 67.81 74 ILE A N 1
ATOM 575 C CA . ILE A 1 74 ? -22.235 -6.567 6.006 1.00 67.81 74 ILE A CA 1
ATOM 576 C C . ILE A 1 74 ? -21.071 -5.852 6.723 1.00 67.81 74 ILE A C 1
ATOM 578 O O . ILE A 1 74 ? -20.173 -6.516 7.244 1.00 67.81 74 ILE A O 1
ATOM 582 N N . ALA A 1 75 ? -21.078 -4.518 6.805 1.00 68.62 75 ALA A N 1
ATOM 583 C CA . ALA A 1 75 ? -20.052 -3.768 7.533 1.00 68.62 75 ALA A CA 1
ATOM 584 C C . ALA A 1 75 ? -20.182 -3.976 9.052 1.00 68.62 75 ALA A C 1
ATOM 586 O O . ALA A 1 75 ? -19.189 -4.251 9.729 1.00 68.62 75 ALA A O 1
ATOM 587 N N . ARG A 1 76 ? -21.420 -3.997 9.569 1.00 74.31 76 ARG A N 1
ATOM 588 C CA . ARG A 1 76 ? -21.696 -4.274 10.990 1.00 74.31 76 ARG A CA 1
ATOM 589 C C . ARG A 1 76 ? -21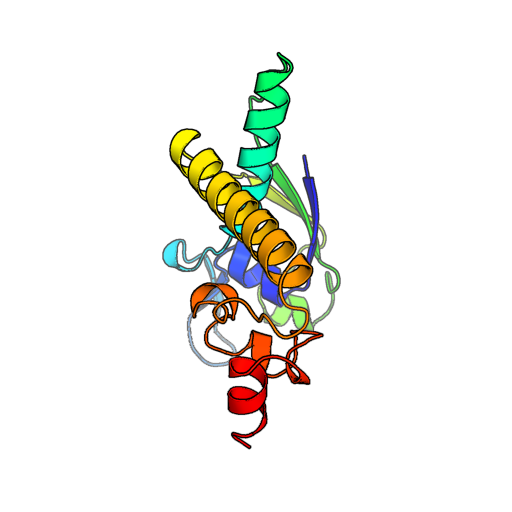.249 -5.674 11.412 1.00 74.31 76 ARG A C 1
ATOM 591 O O . ARG A 1 76 ? -20.644 -5.824 12.466 1.00 74.31 76 ARG A O 1
ATOM 598 N N . THR A 1 77 ? -21.450 -6.691 10.565 1.00 71.00 77 THR A N 1
ATOM 599 C CA . THR A 1 77 ? -20.957 -8.064 10.826 1.00 71.00 77 THR A CA 1
ATOM 600 C C . THR A 1 77 ? -19.433 -8.186 10.869 1.00 71.00 77 THR A C 1
ATOM 602 O O . THR A 1 77 ? -18.911 -9.237 11.229 1.00 71.00 77 THR A O 1
ATOM 605 N N . ARG A 1 78 ? -18.718 -7.124 10.496 1.00 76.19 78 ARG A N 1
ATOM 606 C CA . ARG A 1 78 ? -17.260 -7.034 10.484 1.00 76.19 78 ARG A CA 1
ATOM 607 C C . ARG A 1 78 ? -16.711 -6.074 11.547 1.00 76.19 78 ARG A C 1
ATOM 609 O O . ARG A 1 78 ? -15.516 -5.815 11.549 1.00 76.19 78 ARG A O 1
ATOM 616 N N . GLY A 1 79 ? -17.561 -5.533 12.421 1.00 75.31 79 GLY A N 1
ATOM 617 C CA . GLY A 1 79 ? -17.152 -4.551 13.431 1.00 75.31 79 GLY A CA 1
ATOM 618 C C . GLY A 1 79 ? -16.922 -3.143 12.875 1.00 75.31 79 GLY A C 1
ATOM 619 O O . GLY A 1 79 ? -16.290 -2.326 13.535 1.00 75.31 79 GLY A O 1
ATOM 620 N N . VAL A 1 80 ? -17.415 -2.848 11.665 1.00 79.81 80 VAL A N 1
ATOM 621 C CA . VAL A 1 80 ? -17.345 -1.516 11.048 1.00 79.81 80 VAL A CA 1
ATOM 622 C C . VAL A 1 80 ? -18.739 -0.892 11.070 1.00 79.81 80 VAL A C 1
ATOM 624 O O . VAL A 1 80 ? -19.596 -1.215 10.248 1.00 79.81 80 VAL A O 1
ATOM 627 N N . ASP A 1 81 ? -18.977 -0.008 12.033 1.00 80.06 81 ASP A N 1
ATOM 628 C CA . ASP A 1 81 ? -20.255 0.679 12.259 1.00 80.06 81 ASP A CA 1
ATOM 629 C C . ASP A 1 81 ? -20.249 2.160 11.832 1.00 80.06 81 ASP A C 1
ATOM 631 O O . ASP A 1 81 ? -21.276 2.833 11.900 1.00 80.06 81 ASP A O 1
ATOM 635 N N . PHE A 1 82 ? -19.116 2.653 11.331 1.00 79.69 82 PHE A N 1
ATOM 636 C CA . PHE A 1 82 ? -18.915 4.029 10.882 1.00 79.69 82 PHE A CA 1
ATOM 637 C C . PHE A 1 82 ? -18.788 4.134 9.354 1.00 79.69 82 PHE A C 1
ATOM 639 O O . PHE A 1 82 ? -18.368 3.200 8.669 1.00 79.69 82 PHE A O 1
ATOM 646 N N . ASN A 1 83 ? -19.098 5.320 8.821 1.00 83.50 83 ASN A N 1
ATOM 647 C CA . ASN A 1 83 ? -19.019 5.606 7.382 1.00 83.50 83 ASN A CA 1
ATOM 648 C C . ASN A 1 83 ? -17.688 6.243 6.969 1.00 83.50 83 ASN A C 1
ATOM 650 O O . ASN A 1 83 ? -17.230 6.036 5.850 1.00 83.50 83 ASN A O 1
ATOM 654 N N . ILE A 1 84 ? -17.067 7.027 7.853 1.00 87.75 84 ILE A N 1
ATOM 655 C CA . ILE A 1 84 ? -15.792 7.707 7.602 1.00 87.75 84 ILE A CA 1
ATOM 656 C C . ILE A 1 84 ? -14.911 7.566 8.842 1.00 87.75 84 ILE A C 1
ATOM 658 O O . ILE A 1 84 ? -15.396 7.689 9.968 1.00 87.75 84 ILE A O 1
ATOM 662 N N . ARG A 1 85 ? -13.613 7.327 8.642 1.00 88.94 85 ARG A N 1
ATOM 663 C CA . ARG A 1 85 ? -12.617 7.260 9.716 1.00 88.94 85 ARG A CA 1
ATOM 664 C C . ARG A 1 85 ? -11.345 7.996 9.327 1.00 88.94 85 ARG A C 1
ATOM 666 O O . ARG A 1 85 ? -10.854 7.844 8.214 1.00 88.94 85 ARG A O 1
ATOM 673 N N . LEU A 1 86 ? -10.788 8.749 10.271 1.00 91.50 86 LEU A N 1
ATOM 674 C CA . LEU A 1 86 ? -9.430 9.275 10.176 1.00 91.50 86 LEU A CA 1
ATOM 675 C C . LEU A 1 86 ? -8.475 8.305 10.874 1.00 91.50 86 LEU A C 1
ATOM 677 O O . LEU A 1 86 ? -8.654 7.995 12.053 1.00 91.50 86 LEU A O 1
ATOM 681 N N . ILE A 1 87 ? -7.476 7.829 10.140 1.00 92.06 87 ILE A N 1
ATOM 682 C CA . ILE A 1 87 ? -6.440 6.922 10.625 1.00 92.06 87 ILE A CA 1
ATOM 683 C C . ILE A 1 87 ? -5.125 7.712 10.691 1.00 92.06 87 ILE A C 1
ATOM 685 O O . ILE A 1 87 ? -4.674 8.218 9.658 1.00 92.06 87 ILE A O 1
ATOM 689 N N . PRO A 1 88 ? -4.512 7.881 11.876 1.00 92.69 88 PRO A N 1
ATOM 690 C CA . PRO A 1 88 ? -3.193 8.491 11.976 1.00 92.69 88 PRO A CA 1
ATOM 691 C C . PRO A 1 88 ? -2.149 7.565 11.350 1.00 92.69 88 PRO A C 1
ATOM 693 O O . PRO A 1 88 ? -2.202 6.352 11.530 1.00 92.69 88 PRO A O 1
ATOM 696 N N . ILE A 1 89 ? -1.199 8.144 10.623 1.00 94.00 89 ILE A N 1
ATOM 697 C CA . ILE A 1 89 ? -0.156 7.389 9.929 1.00 94.00 89 ILE A CA 1
ATOM 698 C C . ILE A 1 89 ? 1.181 7.688 10.587 1.00 94.00 89 ILE A C 1
ATOM 700 O O . ILE A 1 89 ? 1.535 8.853 10.793 1.00 94.00 89 ILE A O 1
ATOM 704 N N . LYS A 1 90 ? 1.905 6.626 10.950 1.00 92.31 90 LYS A N 1
ATOM 705 C CA . LYS A 1 90 ? 3.209 6.754 11.595 1.00 92.31 90 LYS A CA 1
ATOM 706 C C . LYS A 1 90 ? 4.247 7.269 10.602 1.00 92.31 90 LYS A C 1
ATOM 708 O O . LYS A 1 90 ? 4.188 6.980 9.403 1.00 92.31 90 LYS A O 1
ATOM 713 N N . ARG A 1 91 ? 5.214 8.019 11.122 1.00 93.19 91 ARG A N 1
ATOM 714 C CA . ARG A 1 91 ? 6.371 8.443 10.343 1.00 93.19 91 ARG A CA 1
ATOM 715 C C . ARG A 1 91 ? 7.369 7.294 10.268 1.00 93.19 91 ARG A C 1
ATOM 717 O O . ARG A 1 91 ? 7.738 6.731 11.293 1.00 93.19 91 ARG A O 1
ATOM 724 N N . LEU A 1 92 ? 7.726 6.922 9.049 1.00 94.56 92 LEU A N 1
ATOM 725 C CA . LEU A 1 92 ? 8.734 5.917 8.752 1.00 94.56 92 LEU A CA 1
ATOM 726 C C . LEU A 1 92 ? 10.097 6.593 8.593 1.00 94.56 92 LEU A C 1
ATOM 728 O O . LEU A 1 92 ? 10.180 7.807 8.396 1.00 94.56 92 LEU A O 1
ATOM 732 N N . ASP A 1 93 ? 11.162 5.799 8.663 1.00 95.38 93 ASP A N 1
ATOM 733 C CA . ASP A 1 93 ? 12.498 6.291 8.353 1.00 95.38 93 ASP A CA 1
ATOM 734 C C . ASP A 1 93 ? 12.590 6.720 6.879 1.00 95.38 93 ASP A C 1
ATOM 736 O O . ASP A 1 93 ? 12.232 5.974 5.962 1.00 95.38 93 ASP A O 1
ATOM 740 N N . ASN A 1 94 ? 13.090 7.935 6.649 1.00 93.94 94 ASN A N 1
ATOM 741 C CA . ASN A 1 94 ? 13.173 8.512 5.312 1.00 93.94 94 ASN A CA 1
ATOM 742 C C . ASN A 1 94 ? 14.128 7.718 4.410 1.00 93.94 94 ASN A C 1
ATOM 744 O O . ASN A 1 94 ? 13.893 7.639 3.203 1.00 93.94 94 ASN A O 1
ATOM 748 N N . THR A 1 95 ? 15.199 7.147 4.971 1.00 95.75 95 THR A N 1
ATOM 749 C CA . THR A 1 95 ? 16.178 6.360 4.206 1.00 95.75 95 THR A CA 1
ATOM 750 C C . THR A 1 95 ? 15.531 5.082 3.694 1.00 95.75 95 THR A C 1
ATOM 752 O O . THR A 1 95 ? 15.603 4.801 2.500 1.00 95.75 95 THR A O 1
ATOM 755 N N . PHE A 1 96 ? 14.814 4.370 4.565 1.00 96.06 96 PHE A N 1
ATOM 756 C CA . PHE A 1 96 ? 14.037 3.190 4.194 1.00 96.06 96 PHE A CA 1
ATOM 757 C C . PHE A 1 96 ? 13.010 3.482 3.090 1.00 96.06 96 PHE A C 1
ATOM 759 O O . PHE A 1 96 ? 12.957 2.766 2.091 1.00 96.06 96 PHE A O 1
ATOM 766 N N . VAL A 1 97 ? 12.220 4.552 3.229 1.00 95.62 97 VAL A N 1
ATOM 767 C CA . VAL A 1 97 ? 11.187 4.902 2.238 1.00 95.62 97 VAL A CA 1
ATOM 768 C C . VAL A 1 97 ? 11.815 5.255 0.888 1.00 95.62 97 VAL A C 1
ATOM 770 O O . VAL A 1 97 ? 11.372 4.750 -0.143 1.00 95.62 97 VAL A O 1
ATOM 773 N N . LYS A 1 98 ? 12.879 6.070 0.879 1.00 95.38 98 LYS A N 1
ATOM 774 C CA . LYS A 1 98 ? 13.611 6.409 -0.352 1.00 95.38 98 LYS A CA 1
ATOM 775 C C . LYS A 1 98 ? 14.206 5.176 -1.018 1.00 95.38 98 LYS A C 1
ATOM 777 O O . LYS A 1 98 ? 14.120 5.059 -2.234 1.00 95.38 98 LYS A O 1
ATOM 782 N N . TYR A 1 99 ? 14.780 4.266 -0.236 1.00 96.31 99 TYR A N 1
ATOM 783 C CA . TYR A 1 99 ? 15.335 3.017 -0.746 1.00 96.31 99 TYR A CA 1
ATOM 784 C C . TYR A 1 99 ? 14.251 2.145 -1.392 1.00 96.31 99 TYR A C 1
ATOM 786 O O . TYR A 1 99 ? 14.410 1.711 -2.528 1.00 96.31 99 TYR A O 1
ATOM 794 N N . TYR A 1 100 ? 13.110 1.968 -0.718 1.00 94.94 100 TYR A N 1
ATOM 795 C CA . TYR A 1 100 ? 11.985 1.188 -1.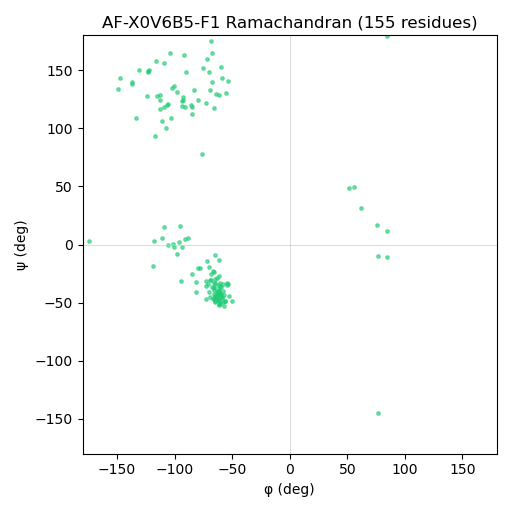237 1.00 94.94 100 TYR A CA 1
ATOM 796 C C . TYR A 1 100 ? 11.481 1.714 -2.592 1.00 94.94 100 TYR A C 1
ATOM 798 O O . TYR A 1 100 ? 11.392 0.960 -3.561 1.00 94.94 100 TYR A O 1
ATOM 806 N N . PHE A 1 101 ? 11.176 3.014 -2.681 1.00 95.56 101 PHE A N 1
ATOM 807 C CA . PHE A 1 101 ? 10.685 3.608 -3.930 1.00 95.56 101 PHE A CA 1
ATOM 808 C C . PHE A 1 101 ? 11.781 3.741 -4.993 1.00 95.56 101 PHE A C 1
ATOM 810 O O . PHE A 1 101 ? 11.483 3.614 -6.178 1.00 95.56 101 PHE A O 1
ATOM 817 N N . GLY A 1 102 ? 13.034 3.956 -4.588 1.00 95.88 102 GLY A N 1
ATOM 818 C CA . GLY A 1 102 ? 14.186 4.006 -5.486 1.00 95.88 102 GLY A CA 1
ATOM 819 C C . GLY A 1 102 ? 14.436 2.670 -6.181 1.00 95.88 102 GLY A C 1
ATOM 820 O O . GLY A 1 102 ? 14.593 2.645 -7.396 1.00 95.88 102 GLY A O 1
ATOM 821 N N . ASN A 1 103 ? 14.378 1.558 -5.443 1.00 95.00 103 ASN A N 1
ATOM 822 C CA . ASN A 1 103 ? 14.483 0.223 -6.033 1.00 95.00 103 ASN A CA 1
ATOM 823 C C . ASN A 1 103 ? 13.354 -0.029 -7.035 1.00 95.00 103 ASN A C 1
ATOM 825 O O . ASN A 1 103 ? 13.629 -0.363 -8.179 1.00 95.00 103 ASN A O 1
ATOM 829 N N . LYS A 1 104 ? 12.096 0.242 -6.657 1.00 92.75 104 LYS A N 1
ATOM 830 C CA . LYS A 1 104 ? 10.947 0.071 -7.566 1.00 92.75 104 LYS A CA 1
ATOM 831 C C . LYS A 1 104 ? 11.053 0.928 -8.828 1.00 92.75 104 LYS A C 1
ATOM 833 O O . LYS A 1 104 ? 10.632 0.499 -9.899 1.00 92.75 104 LYS A O 1
ATOM 838 N N . HIS A 1 105 ? 11.595 2.138 -8.706 1.00 95.38 105 HIS A N 1
ATOM 839 C CA . HIS A 1 105 ? 11.863 2.994 -9.855 1.00 95.38 105 HIS A CA 1
ATOM 840 C C . HIS A 1 105 ? 12.923 2.378 -10.773 1.00 95.38 105 HIS A C 1
ATOM 842 O O . HIS A 1 105 ? 12.683 2.265 -11.972 1.00 95.38 105 HIS A O 1
ATOM 848 N N . ASN A 1 106 ? 14.054 1.945 -10.216 1.00 95.75 106 ASN A N 1
ATOM 849 C CA . ASN A 1 106 ? 15.134 1.334 -10.987 1.00 95.75 106 ASN A CA 1
ATOM 850 C C . ASN A 1 106 ? 14.679 0.039 -11.669 1.00 95.75 106 ASN A C 1
ATOM 852 O O . ASN A 1 106 ? 14.940 -0.132 -12.853 1.00 95.75 106 ASN A O 1
ATOM 856 N N . ASP A 1 107 ? 13.937 -0.821 -10.967 1.00 93.75 107 ASP A N 1
ATOM 857 C CA . ASP A 1 107 ? 13.382 -2.060 -11.524 1.00 93.75 107 ASP A CA 1
ATOM 858 C C . ASP A 1 107 ? 12.505 -1.771 -12.750 1.00 93.75 107 ASP A C 1
ATOM 860 O O . ASP A 1 107 ? 12.623 -2.437 -13.780 1.00 93.75 107 ASP A O 1
ATOM 864 N N . LEU A 1 108 ? 11.656 -0.738 -12.668 1.00 94.00 108 LEU A N 1
ATOM 865 C CA . LEU A 1 108 ? 10.812 -0.312 -13.782 1.00 94.00 108 LEU A CA 1
ATOM 866 C C . LEU A 1 108 ? 11.642 0.209 -14.959 1.00 94.00 108 LEU A C 1
ATOM 868 O O . LEU A 1 108 ? 11.392 -0.190 -16.094 1.00 94.00 108 LEU A O 1
ATOM 872 N N . ILE A 1 109 ? 12.601 1.105 -14.712 1.00 96.56 109 ILE A N 1
ATOM 873 C CA . ILE A 1 109 ? 13.432 1.683 -15.777 1.00 96.56 109 ILE A CA 1
ATOM 874 C C . ILE A 1 109 ? 14.250 0.594 -16.470 1.00 96.56 109 ILE A C 1
ATOM 876 O O . ILE A 1 109 ? 14.191 0.498 -17.693 1.00 96.56 109 ILE A O 1
ATOM 880 N N . ASN A 1 110 ? 14.905 -0.277 -15.702 1.00 95.19 110 ASN A N 1
ATOM 881 C CA . ASN A 1 110 ? 15.674 -1.397 -16.236 1.00 95.19 110 ASN A CA 1
ATOM 882 C C . ASN A 1 110 ? 14.782 -2.324 -17.072 1.00 95.19 110 ASN A C 1
ATOM 884 O O . ASN A 1 110 ? 15.122 -2.644 -18.205 1.00 95.19 110 ASN A O 1
ATOM 888 N N . SER A 1 111 ? 13.593 -2.681 -16.572 1.00 93.75 111 SER A N 1
ATOM 889 C CA . SER A 1 111 ? 12.658 -3.538 -17.317 1.00 93.75 111 SER A CA 1
ATOM 890 C C . SER A 1 111 ? 12.212 -2.908 -18.641 1.00 93.75 111 SER A C 1
ATOM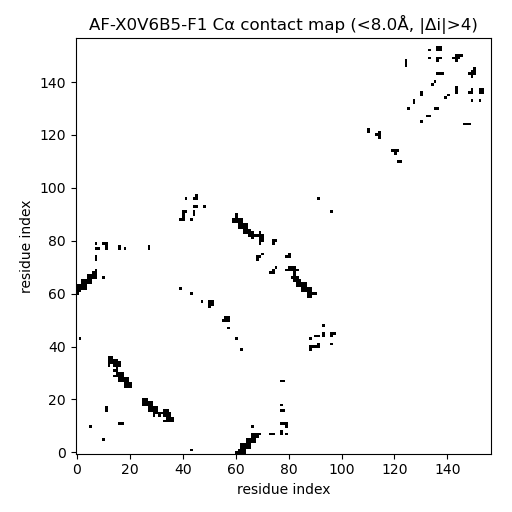 892 O O . SER A 1 111 ? 12.064 -3.602 -19.644 1.00 93.75 111 SER A O 1
ATOM 894 N N . LEU A 1 112 ? 11.997 -1.589 -18.664 1.00 94.81 112 LEU A N 1
ATOM 895 C CA . LEU A 1 112 ? 11.630 -0.861 -19.881 1.00 94.81 112 LEU A CA 1
ATOM 896 C C . LEU A 1 112 ? 12.792 -0.754 -20.874 1.00 94.81 112 LEU A C 1
ATOM 898 O O . LEU A 1 112 ? 12.553 -0.725 -22.080 1.00 94.81 112 LEU A O 1
ATOM 902 N N . GLU A 1 113 ? 14.028 -0.640 -20.394 1.00 95.75 113 GLU A N 1
ATOM 903 C CA . GLU A 1 113 ? 15.226 -0.627 -21.237 1.00 95.75 113 GLU A CA 1
ATOM 904 C C . GLU A 1 113 ? 15.484 -1.998 -21.864 1.00 95.75 113 GLU A C 1
ATOM 906 O O . GLU A 1 113 ? 15.670 -2.074 -23.078 1.00 95.75 113 GLU A O 1
ATOM 911 N N . GLU A 1 114 ? 15.382 -3.071 -21.082 1.00 95.12 114 GLU A N 1
ATOM 912 C CA . GLU A 1 114 ? 15.509 -4.447 -21.574 1.00 95.12 114 GLU A CA 1
ATOM 913 C C . GLU A 1 114 ? 14.403 -4.786 -22.581 1.00 95.12 114 GLU A C 1
ATOM 915 O O . GLU A 1 114 ? 14.688 -5.288 -23.664 1.00 95.12 114 GLU A O 1
ATOM 920 N N . TYR A 1 115 ? 13.152 -4.397 -22.310 1.00 92.69 115 TYR A N 1
ATOM 921 C CA . TYR A 1 115 ? 12.046 -4.581 -23.259 1.00 92.69 115 TYR A CA 1
ATOM 922 C C . TYR A 1 115 ? 12.260 -3.838 -24.590 1.00 92.69 115 TYR A C 1
ATOM 924 O O . TYR A 1 115 ? 11.838 -4.301 -25.650 1.00 92.69 115 TYR A O 1
ATOM 932 N N . LYS A 1 116 ? 12.921 -2.671 -24.569 1.00 94.44 116 LYS A N 1
ATOM 933 C CA . LYS A 1 116 ? 13.286 -1.961 -25.809 1.00 94.44 116 LYS A CA 1
ATOM 934 C C . LYS A 1 116 ? 14.357 -2.708 -26.606 1.00 94.44 116 LYS A C 1
ATOM 936 O O . LYS A 1 116 ? 14.383 -2.559 -27.827 1.00 94.44 116 LYS A O 1
ATOM 941 N N . ALA A 1 117 ? 15.242 -3.448 -25.938 1.00 95.12 117 ALA A N 1
ATOM 942 C CA . ALA A 1 117 ? 16.293 -4.237 -26.573 1.00 95.12 117 ALA A CA 1
ATOM 943 C C . ALA A 1 117 ? 15.769 -5.591 -27.086 1.00 95.12 117 ALA A C 1
ATOM 945 O O . ALA A 1 117 ? 16.104 -5.989 -28.202 1.00 95.12 117 ALA A O 1
ATOM 946 N N . ASP A 1 118 ? 14.914 -6.257 -26.310 1.00 94.56 118 ASP A N 1
ATOM 947 C CA . ASP A 1 118 ? 14.238 -7.505 -26.658 1.00 94.56 118 ASP A CA 1
ATOM 948 C C . ASP A 1 118 ? 12.738 -7.423 -26.309 1.00 94.56 118 ASP A C 1
ATOM 950 O O . ASP A 1 118 ? 12.369 -7.495 -25.135 1.00 94.56 118 ASP A O 1
ATOM 954 N N . PRO A 1 119 ? 11.839 -7.335 -27.310 1.00 90.06 119 PRO A N 1
ATOM 955 C CA . PRO A 1 119 ? 10.393 -7.313 -27.083 1.00 90.06 119 PRO A CA 1
ATOM 956 C C . PRO A 1 119 ? 9.818 -8.568 -26.408 1.00 90.06 119 PRO A C 1
ATOM 958 O O . PRO A 1 119 ? 8.661 -8.546 -25.992 1.00 90.06 119 PRO A O 1
ATOM 961 N N . ASN A 1 120 ? 10.578 -9.665 -26.318 1.00 88.81 120 ASN A N 1
ATOM 962 C CA . ASN A 1 120 ? 10.172 -10.871 -25.591 1.00 88.81 120 ASN A CA 1
ATOM 963 C C . ASN A 1 120 ? 10.684 -10.894 -24.145 1.00 88.81 120 ASN A C 1
ATOM 965 O O . ASN A 1 120 ? 10.385 -11.842 -23.414 1.00 88.81 120 ASN A O 1
ATOM 969 N N . TYR A 1 121 ? 11.449 -9.882 -23.726 1.00 91.06 121 TYR A N 1
ATOM 970 C CA . TYR A 1 121 ? 11.935 -9.779 -22.361 1.00 91.06 121 TYR A CA 1
ATOM 971 C C . TYR A 1 121 ? 10.765 -9.669 -21.379 1.00 91.06 121 TYR A C 1
ATOM 973 O O . TYR A 1 121 ? 9.886 -8.812 -21.506 1.00 91.06 121 TYR A O 1
ATOM 981 N N . LEU A 1 122 ? 10.796 -10.524 -20.360 1.00 89.25 122 LEU A N 1
ATOM 982 C CA . LEU A 1 122 ? 9.904 -10.474 -19.213 1.00 89.25 122 LEU A CA 1
ATOM 983 C C . LEU A 1 122 ? 10.762 -10.387 -17.949 1.00 89.25 122 LEU A C 1
ATOM 985 O O . LEU A 1 122 ? 11.653 -11.222 -17.776 1.00 89.25 122 LEU A O 1
ATOM 989 N N . PRO A 1 123 ? 10.505 -9.413 -17.060 1.00 90.00 123 PRO A N 1
ATOM 990 C CA . PRO A 1 123 ? 11.201 -9.347 -15.787 1.00 90.00 123 PRO A CA 1
ATOM 991 C C . PRO A 1 123 ? 10.811 -10.529 -14.894 1.00 90.00 123 PRO A C 1
ATOM 993 O O . PRO A 1 123 ? 9.797 -11.203 -15.114 1.00 90.00 123 PRO A O 1
ATOM 996 N N . GLU A 1 124 ? 11.608 -10.743 -13.848 1.00 89.69 124 GLU A N 1
ATOM 997 C CA . GLU A 1 124 ? 11.316 -11.754 -12.835 1.00 89.69 124 GLU A CA 1
ATOM 998 C C . GLU A 1 124 ? 9.904 -11.566 -12.245 1.00 89.69 124 GLU A C 1
ATOM 1000 O O . GLU A 1 124 ? 9.463 -10.430 -12.023 1.00 89.69 124 GLU A O 1
ATOM 1005 N N . PRO A 1 125 ? 9.165 -12.661 -11.983 1.00 90.12 125 PRO A N 1
ATOM 1006 C CA . PRO A 1 125 ? 7.843 -12.571 -11.386 1.00 90.12 125 PRO A CA 1
ATOM 1007 C C . PRO A 1 125 ? 7.853 -11.890 -10.015 1.00 90.12 125 PRO A C 1
ATOM 1009 O O . PRO A 1 125 ? 8.811 -11.987 -9.251 1.00 90.12 125 PRO A O 1
ATOM 1012 N N . CYS A 1 126 ? 6.721 -11.277 -9.671 1.00 91.31 126 CYS A N 1
ATOM 1013 C CA . CYS A 1 126 ? 6.524 -10.641 -8.376 1.00 91.31 126 CYS A CA 1
ATOM 1014 C C . CYS A 1 126 ? 6.690 -11.621 -7.204 1.00 91.31 126 CYS A C 1
ATOM 1016 O O . CYS A 1 126 ? 6.280 -12.794 -7.265 1.00 91.31 126 CYS A O 1
ATOM 1018 N N . ASP A 1 127 ? 7.261 -11.110 -6.115 1.00 91.75 127 ASP A N 1
ATOM 1019 C CA . ASP A 1 127 ? 7.470 -11.884 -4.896 1.00 91.75 127 ASP A CA 1
ATOM 1020 C C . ASP A 1 127 ? 6.139 -12.219 -4.192 1.00 91.75 127 ASP A C 1
ATOM 1022 O O . ASP A 1 127 ? 5.046 -11.830 -4.623 1.00 91.75 127 ASP A O 1
ATOM 1026 N N . ASP A 1 128 ? 6.215 -13.010 -3.123 1.00 90.62 128 ASP A N 1
ATOM 1027 C CA . ASP A 1 128 ? 5.027 -13.461 -2.394 1.00 90.62 128 ASP A CA 1
ATOM 1028 C C . ASP A 1 128 ? 4.309 -12.330 -1.649 1.00 90.62 128 ASP A C 1
ATOM 1030 O O . ASP A 1 128 ? 3.091 -12.388 -1.456 1.00 90.62 128 ASP A O 1
ATOM 1034 N N . GLU A 1 129 ? 5.021 -11.264 -1.286 1.00 87.75 129 GLU A N 1
ATOM 1035 C CA . GLU A 1 129 ? 4.415 -10.087 -0.678 1.00 87.75 129 GLU A CA 1
ATOM 1036 C C . GLU A 1 129 ? 3.613 -9.295 -1.724 1.00 87.75 129 GLU A C 1
ATOM 1038 O O . GLU A 1 129 ? 2.445 -8.965 -1.506 1.00 87.75 129 GLU A O 1
ATOM 1043 N N . GLU A 1 130 ? 4.194 -9.050 -2.895 1.00 87.69 130 GLU A N 1
ATOM 1044 C CA . GLU A 1 130 ? 3.612 -8.287 -4.001 1.00 87.69 130 GLU A CA 1
ATOM 1045 C C . GLU A 1 130 ? 2.432 -8.981 -4.688 1.00 87.69 130 GLU A C 1
ATOM 1047 O O . GLU A 1 130 ? 1.527 -8.320 -5.226 1.00 87.69 130 GLU A O 1
ATOM 1052 N N . CYS A 1 131 ? 2.443 -10.315 -4.692 1.00 91.00 131 CYS A N 1
ATOM 1053 C CA . CYS A 1 131 ? 1.383 -11.135 -5.269 1.00 91.00 131 CYS A CA 1
ATOM 1054 C C . CYS A 1 131 ? 0.351 -11.613 -4.236 1.00 91.00 131 CYS A C 1
ATOM 1056 O O . CYS A 1 131 ? -0.591 -12.327 -4.596 1.00 91.00 131 CYS A O 1
ATOM 1058 N N . TRP A 1 132 ? 0.495 -11.207 -2.970 1.00 89.75 132 TRP A N 1
ATOM 1059 C CA . TRP A 1 132 ? -0.372 -11.599 -1.856 1.00 89.75 132 TRP A CA 1
ATOM 1060 C C . TRP A 1 132 ? -0.463 -13.126 -1.694 1.00 89.75 132 TRP A C 1
ATOM 1062 O O . TRP A 1 132 ? -1.562 -13.684 -1.629 1.00 89.75 132 TRP A O 1
ATOM 1072 N N . ASN A 1 133 ? 0.683 -13.812 -1.673 1.00 89.38 133 ASN A N 1
ATOM 1073 C CA . ASN A 1 133 ? 0.784 -15.277 -1.649 1.00 89.38 133 ASN A CA 1
ATOM 1074 C C . ASN A 1 133 ? -0.056 -15.926 -2.773 1.00 89.38 133 ASN A C 1
ATOM 1076 O O . ASN A 1 133 ? -0.923 -16.782 -2.554 1.00 89.38 133 ASN A O 1
ATOM 1080 N N . GLY A 1 134 ? 0.110 -15.400 -3.988 1.00 88.56 134 GLY A N 1
ATOM 1081 C CA . GLY A 1 134 ? -0.568 -15.825 -5.213 1.00 88.56 134 GLY A CA 1
ATOM 1082 C C . GLY A 1 134 ? -2.017 -15.349 -5.346 1.00 88.56 134 GLY A C 1
ATOM 1083 O O . GLY A 1 134 ? -2.598 -15.454 -6.427 1.00 88.56 134 GLY A O 1
ATOM 1084 N N . ALA A 1 135 ? -2.628 -14.774 -4.301 1.00 89.50 135 ALA A N 1
ATOM 1085 C CA . ALA A 1 135 ? -4.028 -14.350 -4.362 1.00 89.50 135 ALA A CA 1
ATOM 1086 C C . ALA A 1 135 ? -4.263 -13.301 -5.451 1.00 89.50 135 ALA A C 1
ATOM 1088 O O . ALA A 1 135 ? -5.294 -13.343 -6.120 1.00 89.50 135 ALA A O 1
ATOM 1089 N N . ARG A 1 13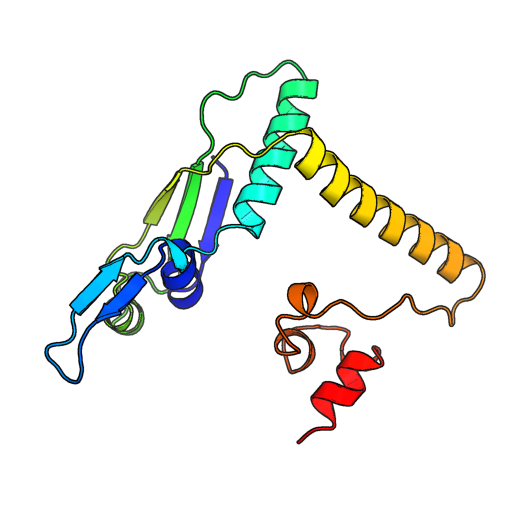6 ? -3.296 -12.404 -5.675 1.00 90.62 136 ARG A N 1
ATOM 1090 C CA . ARG A 1 136 ? -3.363 -11.403 -6.740 1.00 90.62 136 ARG A CA 1
ATOM 1091 C C . ARG A 1 136 ? -3.351 -12.056 -8.125 1.00 90.62 136 ARG A C 1
ATOM 1093 O O . ARG A 1 136 ? -4.173 -11.705 -8.967 1.00 90.62 136 ARG A O 1
ATOM 1100 N N . CYS A 1 137 ? -2.478 -13.038 -8.343 1.00 92.00 137 CYS A N 1
ATOM 1101 C CA . CYS A 1 137 ? -2.345 -13.772 -9.606 1.00 92.00 137 CYS A CA 1
ATOM 1102 C C . CYS A 1 137 ? -3.616 -14.557 -9.978 1.00 92.00 137 CYS A C 1
ATOM 1104 O O . CYS A 1 137 ? -3.983 -14.617 -11.150 1.00 92.00 137 CYS A O 1
ATOM 1106 N N . ARG A 1 138 ? -4.329 -15.099 -8.982 1.00 90.81 138 ARG A N 1
ATOM 1107 C CA . ARG A 1 138 ? -5.532 -15.922 -9.195 1.00 90.81 138 ARG A CA 1
ATOM 1108 C C . ARG A 1 138 ? -6.759 -15.163 -9.709 1.00 90.81 138 ARG A C 1
ATOM 1110 O O . ARG A 1 138 ? -7.666 -15.797 -10.238 1.00 90.81 138 ARG A O 1
ATOM 1117 N N . GLY A 1 139 ? -6.827 -13.838 -9.560 1.00 86.38 139 GLY A N 1
ATOM 1118 C CA . GLY A 1 139 ? -8.019 -13.109 -10.018 1.00 86.38 139 GLY A CA 1
ATOM 1119 C C . GLY A 1 139 ? -8.001 -11.585 -9.957 1.00 86.38 139 GLY A C 1
ATOM 1120 O O . GLY A 1 139 ? -9.020 -10.978 -10.264 1.00 86.38 139 GLY A O 1
ATOM 1121 N N . TRP A 1 140 ? -6.892 -10.957 -9.559 1.00 88.75 140 TRP A N 1
ATOM 1122 C CA . TRP A 1 140 ? -6.808 -9.495 -9.432 1.00 88.75 140 TRP A CA 1
ATOM 1123 C C . TRP A 1 140 ? -5.754 -8.859 -10.341 1.00 88.75 140 TRP A C 1
ATOM 1125 O O . TRP A 1 140 ? -5.787 -7.653 -10.556 1.00 88.75 140 TRP A O 1
ATOM 1135 N N . CYS A 1 141 ? -4.793 -9.635 -10.842 1.00 91.44 141 CYS A N 1
ATOM 1136 C CA . CYS A 1 141 ? -3.777 -9.149 -11.767 1.00 91.44 141 CYS A CA 1
ATOM 1137 C C . CYS A 1 141 ? -4.307 -9.191 -13.207 1.00 91.44 141 CYS A C 1
ATOM 1139 O O . CYS A 1 141 ? -4.600 -10.265 -13.725 1.00 91.44 141 CYS A O 1
ATOM 1141 N N . GLU A 1 142 ? -4.382 -8.024 -13.850 1.00 91.19 142 GLU A N 1
ATOM 1142 C CA . GLU A 1 142 ? -4.897 -7.851 -15.220 1.00 91.19 142 GLU A CA 1
ATOM 1143 C C . GLU A 1 142 ? -4.030 -8.537 -16.284 1.00 91.19 142 GLU A C 1
ATOM 1145 O O . GLU A 1 142 ? -4.521 -8.886 -17.348 1.00 91.19 142 GLU A O 1
ATOM 1150 N N . VAL A 1 143 ? -2.751 -8.770 -15.981 1.00 90.19 143 VAL A N 1
ATOM 1151 C CA . VAL A 1 143 ? -1.775 -9.386 -16.895 1.00 90.19 143 VAL A CA 1
ATOM 1152 C C . VAL A 1 143 ? -1.391 -10.808 -16.479 1.00 90.19 143 VAL A C 1
ATOM 1154 O O . VAL A 1 143 ? -0.389 -11.346 -16.944 1.00 90.19 143 VAL A O 1
ATOM 1157 N N . ALA A 1 144 ? -2.158 -11.431 -15.576 1.00 91.25 144 ALA A N 1
ATOM 1158 C CA . ALA A 1 144 ? -1.844 -12.762 -15.056 1.00 91.25 144 ALA A CA 1
ATOM 1159 C C . ALA A 1 144 ? -1.735 -13.830 -16.155 1.00 91.25 144 ALA A C 1
ATOM 1161 O O . ALA A 1 144 ? -0.893 -14.715 -16.045 1.00 91.25 144 ALA A O 1
ATOM 1162 N N . GLU A 1 145 ? -2.532 -13.721 -17.218 1.00 89.31 145 GLU A N 1
ATOM 1163 C CA . GLU A 1 145 ? -2.514 -14.660 -18.347 1.00 89.31 145 GLU A CA 1
ATOM 1164 C C . GLU A 1 145 ? -1.212 -14.610 -19.167 1.00 89.31 145 GLU A C 1
ATOM 1166 O O . GLU A 1 145 ? -0.850 -15.597 -19.800 1.00 89.31 145 GLU A O 1
ATOM 1171 N N . TYR A 1 146 ? -0.479 -13.491 -19.114 1.00 88.38 146 TYR A N 1
ATOM 1172 C CA . TYR A 1 146 ? 0.804 -13.302 -19.803 1.00 88.38 146 TYR A CA 1
ATOM 1173 C C . TYR A 1 146 ? 2.014 -13.537 -18.887 1.00 88.38 146 TYR A C 1
ATOM 1175 O O . TYR A 1 146 ? 3.152 -13.552 -19.347 1.00 88.38 146 TYR A O 1
ATOM 1183 N N . CYS A 1 147 ? 1.794 -13.703 -17.581 1.00 90.56 147 CYS A N 1
ATOM 1184 C CA . CYS A 1 147 ? 2.855 -13.868 -16.592 1.00 90.56 147 CYS A CA 1
ATOM 1185 C C . CYS A 1 147 ? 3.065 -15.357 -16.265 1.00 90.56 147 CYS A C 1
ATOM 1187 O O . CYS A 1 147 ? 2.096 -16.016 -15.887 1.00 90.56 147 CYS A O 1
ATOM 1189 N N . PRO A 1 148 ? 4.307 -15.889 -16.266 1.00 90.38 148 PRO A N 1
ATOM 1190 C CA . PRO A 1 148 ? 4.569 -17.288 -15.912 1.00 90.38 148 PRO A CA 1
ATOM 1191 C C . PRO A 1 148 ? 3.976 -17.707 -14.556 1.00 90.38 148 PRO A C 1
ATOM 1193 O O . PRO A 1 148 ? 3.326 -18.747 -14.454 1.00 90.38 148 PRO A O 1
ATOM 1196 N N . LYS A 1 149 ? 4.126 -16.869 -13.516 1.00 90.81 149 LYS A N 1
ATOM 1197 C CA . LYS A 1 149 ? 3.543 -17.113 -12.181 1.00 90.81 149 LYS A CA 1
ATOM 1198 C C . LYS A 1 149 ? 2.014 -17.069 -12.206 1.00 90.81 149 LYS A C 1
ATOM 1200 O O . LYS A 1 149 ? 1.368 -17.861 -11.529 1.00 90.81 149 LYS A O 1
ATOM 1205 N N . GLY A 1 150 ? 1.431 -16.178 -13.009 1.00 90.19 150 GLY A N 1
ATOM 1206 C CA . GLY A 1 150 ? -0.018 -16.090 -13.188 1.00 90.19 150 GLY A CA 1
ATOM 1207 C C . GLY A 1 150 ? -0.605 -17.328 -13.862 1.00 90.19 150 GLY A C 1
ATOM 1208 O O . GLY A 1 150 ? -1.565 -17.891 -13.345 1.00 90.19 150 GLY A O 1
ATOM 1209 N N . ILE A 1 151 ? 0.026 -17.808 -14.936 1.00 90.25 151 ILE A N 1
ATOM 1210 C CA . ILE A 1 151 ? -0.367 -19.036 -15.641 1.00 90.25 151 ILE A CA 1
ATOM 1211 C C . ILE A 1 151 ? -0.329 -20.241 -14.691 1.00 90.25 151 ILE A C 1
ATOM 1213 O O . ILE A 1 151 ? -1.280 -21.021 -14.653 1.00 90.25 151 ILE A O 1
ATOM 1217 N N . MET A 1 152 ? 0.732 -20.372 -13.886 1.00 89.19 152 MET A N 1
ATOM 1218 C CA . MET A 1 152 ? 0.834 -21.442 -12.888 1.00 89.19 152 MET A CA 1
ATOM 1219 C C . MET A 1 152 ? -0.302 -21.368 -11.858 1.00 89.19 152 MET A C 1
ATOM 1221 O O . MET A 1 152 ? -1.015 -22.346 -11.664 1.00 89.19 152 MET A O 1
ATOM 1225 N N . GLU A 1 153 ? -0.532 -20.205 -11.247 1.00 88.00 153 GLU A N 1
ATOM 1226 C CA . GLU A 1 153 ? -1.572 -20.015 -10.223 1.00 88.00 153 GLU A CA 1
ATOM 1227 C C . GLU A 1 153 ? -3.006 -20.187 -10.755 1.00 88.00 153 GLU A C 1
ATOM 1229 O O . GLU A 1 153 ? -3.897 -20.590 -10.011 1.00 88.00 153 GLU A O 1
ATOM 1234 N N . GLN A 1 154 ? -3.253 -19.884 -12.032 1.00 84.38 154 GLN A N 1
ATOM 1235 C CA . GLN A 1 154 ? -4.567 -20.045 -12.667 1.00 84.38 154 GLN A CA 1
ATOM 1236 C C . GLN A 1 154 ? -4.813 -21.462 -13.204 1.00 84.38 154 GLN A C 1
ATOM 1238 O O . GLN A 1 154 ? -5.971 -21.871 -13.333 1.00 84.38 154 GL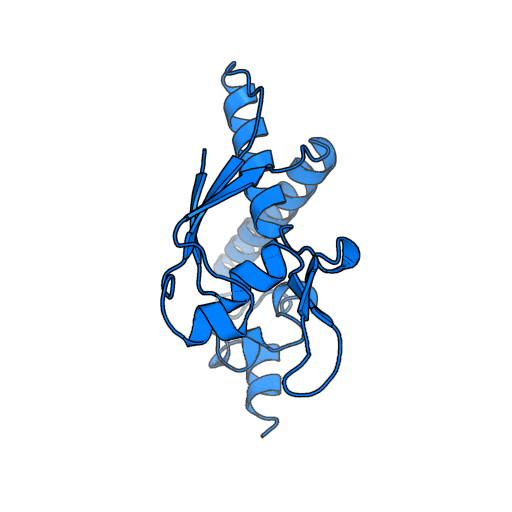N A O 1
ATOM 1243 N N . GLY A 1 155 ? -3.741 -22.193 -13.526 1.00 73.00 155 GLY A N 1
ATOM 1244 C CA . GLY A 1 155 ? -3.776 -23.585 -13.976 1.00 73.00 155 GLY A CA 1
ATOM 1245 C C . GLY A 1 155 ? -3.947 -24.597 -12.841 1.00 73.00 155 GLY A C 1
ATOM 1246 O O . GLY A 1 155 ? -4.407 -25.710 -13.088 1.00 73.00 155 GLY A O 1
ATOM 1247 N N . VAL A 1 156 ? -3.638 -24.215 -11.598 1.00 59.91 156 VAL A N 1
ATOM 1248 C CA . VAL A 1 156 ? -3.988 -24.980 -10.392 1.00 59.91 156 VAL A CA 1
ATOM 1249 C C . VAL A 1 156 ? -5.480 -24.767 -10.099 1.00 59.91 156 VAL A C 1
ATOM 1251 O O . VAL A 1 156 ? -5.862 -23.953 -9.258 1.00 59.91 156 VAL A O 1
ATOM 1254 N N . LYS A 1 157 ? -6.339 -25.460 -10.849 1.00 48.09 157 LYS A N 1
ATOM 1255 C CA . LYS A 1 157 ? -7.772 -25.603 -10.557 1.00 48.09 157 LYS A CA 1
ATOM 1256 C C . LYS A 1 157 ? -8.093 -27.022 -10.128 1.00 48.09 157 LYS A C 1
ATOM 1258 O O . LYS A 1 157 ? -7.587 -27.956 -10.785 1.00 48.09 157 LYS A O 1
#

Sequence (157 aa):
TDYKTWGSYRMVRALGIVKDGKGKDATFIINPDTIDLRESELQLNNYTIMLEGYGLSVGKMQLQVTVRDGGLQIARTRGVDFNIRLIPIKRLDNTFVKYYFGNKHNDLINSLEEYKADPNYLPEPCDDEECWNGARCRGWCEVAEYCPKGIMEQGVK

Organism: NCBI:txid412755

Secondary structure (DSSP, 8-state):
-EEEEE-HHHHHHHHTEEEESSGGG-EEEE-GGG---HHHHHHHHHHHHHHHHTT-----EEEEEEETTTTSHHHHTTT---SEEEEEEPPPPHHHHHHHHHHHHHHHHHHHHHHHH-TT--PPPP-TTTTTTTHHHHHT-TTGGGSHHHHHHHH--

Mean predicted aligned error: 6.44 Å

Radius of gyration: 19.53 Å; Cα contacts (8 Å, |Δi|>4): 193; chains: 1; bounding box: 42×49×49 Å

pLDDT: mean 88.33, std 8.04, range [48.09, 96.56]

Solvent-accessible surface area (backbone atoms only — not comparable to full-atom values): 9091 Å² total; per-residue (Å²): 118,52,82,46,77,39,49,50,70,58,50,24,35,46,60,8,50,41,79,43,78,69,81,92,79,41,46,72,44,72,39,78,92,54,45,53,48,64,71,60,35,52,52,53,45,49,51,46,54,54,41,43,72,73,72,43,86,80,91,78,54,37,38,38,36,36,32,75,45,40,73,39,71,74,16,47,79,55,70,38,78,56,48,66,48,80,42,80,46,70,86,67,62,66,67,60,50,51,50,56,55,47,50,57,49,50,54,49,52,52,47,54,53,47,32,73,75,36,83,83,60,71,74,83,74,75,53,57,77,80,23,55,72,50,54,32,32,57,75,70,44,93,58,17,87,80,33,74,66,15,43,53,51,57,65,70,118

Nearest PDB structures (foldseek):
  8aqq-assembly2_B  TM=3.495E-01  e=1.649E+00  Microcystis aeruginosa NIES-98
  8iss-assembly1_B  TM=2.763E-01  e=1.649E+00  Homo sapiens
  4huh-assembly1_E  TM=2.651E-01  e=5.884E+00  Tequatrovirus T4

Foldseek 3Di:
DAEEEDALVVVCQQQQWDWADDDPPIDTDHDPVSHDCVVVLLVQLVVQVVCVVVVDHDPWDKYKYAHPCAPPPVSVVSVRNGGIDIDTHDHDDPVVSCVVVVVVVVQVVVQVVVCVVPVPDDDDDDDCVRCVNVPCLCPPDPCSVVDPSSCVSVVPD